Protein AF-A0A4Q6AN64-F1 (afdb_monomer)

Secondary structure (DSSP, 8-state):
--HHHHHHHHHHHHHHHHHHH-----------SSEEEE-S-GGGG---HHHHHHH--TTHHHHHS-EEEE---TTTGGGT-EEEEEE--SS--EEEEE-TTS-EEEEE-SS--GGGTS-GGGTTT--

Mean predicted aligned error: 11.18 Å

Sequence (127 aa):
MPAIILKKILHTVFVAGSLLLLSGATFAQQIVNDSISIAIAPEYDRVGKLHRIFLGSHNRVLWATPVKLRVLHLSAEKGGLKIAQLGGGMQTKSLRLSDPTGQEWVLRTLQKYPDRKLPDNLKQTIA

Nearest PDB structures (foldseek):
  3nix-assembly6_F  TM=8.113E-01  e=2.015E-01  Cytophaga hutchinsonii ATCC 33406
  6uzi-assembly2_D  TM=7.649E-01  e=2.015E-01  Elizabethkingia anophelis NUHP1
  3nix-assembly3_C  TM=8.168E-01  e=6.614E-01  Cytophaga hutchinsonii ATCC 33406
  7qep-assembly1_S4  TM=5.180E-01  e=1.025E+00  Encephalitozoon cuniculi GB-M1
  8egn-assembly1_B  TM=4.208E-01  e=2.788E+00  Pseudomonas aeruginosa PAO1

Solvent-accessible surface area (backbone atoms only — not comparable to full-atom values): 7783 Å² total; per-residue (Å²): 132,67,70,64,58,57,53,48,53,53,49,52,51,51,53,53,54,52,56,64,71,63,68,66,83,82,77,71,89,76,78,85,58,72,52,49,76,49,42,85,43,46,68,67,49,74,65,57,71,67,55,35,70,78,69,47,67,82,65,22,62,68,34,37,45,68,43,82,41,72,61,83,52,46,71,67,43,79,79,26,41,40,86,72,41,84,50,56,64,67,37,37,47,26,38,35,29,30,28,79,87,68,53,76,46,76,50,66,55,88,66,74,48,58,58,80,73,42,56,80,92,53,46,89,72,80,127

Structure (mmCIF, N/CA/C/O backbone):
data_AF-A0A4Q6AN64-F1
#
_entry.id   AF-A0A4Q6AN64-F1
#
loop_
_atom_site.group_PDB
_atom_site.id
_atom_site.type_symbol
_atom_site.label_atom_id
_atom_site.label_alt_id
_atom_site.label_comp_id
_atom_site.label_asym_id
_atom_site.label_entity_id
_atom_site.label_seq_id
_atom_site.pdbx_PDB_ins_code
_atom_site.Cartn_x
_atom_site.Cartn_y
_atom_site.Cartn_z
_atom_site.occupancy
_atom_site.B_iso_or_equiv
_atom_site.auth_seq_id
_atom_site.auth_comp_id
_atom_site.auth_asym_id
_atom_site.auth_atom_id
_atom_site.pdbx_PDB_model_num
ATOM 1 N N . MET A 1 1 ? -43.714 -47.710 15.855 1.00 57.88 1 MET A N 1
ATOM 2 C CA . MET A 1 1 ? -43.181 -46.495 15.191 1.00 57.88 1 MET A CA 1
ATOM 3 C C . MET A 1 1 ? -42.488 -46.909 13.897 1.00 57.88 1 MET A C 1
ATOM 5 O O . MET A 1 1 ? -41.731 -47.872 13.947 1.00 57.88 1 MET A O 1
ATOM 9 N N . PRO A 1 2 ? -42.767 -46.285 12.739 1.00 72.25 2 PRO A N 1
ATOM 10 C CA . PRO A 1 2 ? -42.284 -46.788 11.454 1.00 72.25 2 PRO A CA 1
ATOM 11 C C . PRO A 1 2 ? -40.770 -46.570 11.305 1.00 72.25 2 PRO A C 1
ATOM 13 O O . PRO A 1 2 ? -40.273 -45.458 11.482 1.00 72.25 2 PRO A O 1
ATOM 16 N N . ALA A 1 3 ? -40.043 -47.631 10.942 1.00 72.88 3 ALA A N 1
ATOM 17 C CA . ALA A 1 3 ? -38.576 -47.682 10.817 1.00 72.88 3 ALA A CA 1
ATOM 18 C C . ALA A 1 3 ? -37.962 -46.585 9.913 1.00 72.88 3 ALA A C 1
ATOM 20 O O . ALA A 1 3 ? -36.778 -46.266 10.012 1.00 72.88 3 ALA A O 1
ATOM 21 N N . ILE A 1 4 ? -38.782 -45.972 9.057 1.00 72.31 4 ILE A N 1
ATOM 22 C CA . ILE A 1 4 ? -38.427 -44.864 8.163 1.00 72.31 4 ILE A CA 1
ATOM 23 C C . ILE A 1 4 ? -38.082 -43.589 8.951 1.00 72.31 4 ILE A C 1
ATOM 25 O O . ILE A 1 4 ? -37.145 -42.879 8.591 1.00 72.31 4 ILE A O 1
ATOM 29 N N . ILE A 1 5 ? -38.798 -43.309 10.046 1.00 72.50 5 ILE A N 1
ATOM 30 C CA . ILE A 1 5 ? -38.574 -42.111 10.871 1.00 72.50 5 ILE A CA 1
ATOM 31 C C . ILE A 1 5 ? -37.238 -42.228 11.613 1.00 72.50 5 ILE A C 1
ATOM 33 O O . ILE A 1 5 ? -36.457 -41.280 11.632 1.00 72.50 5 ILE A O 1
ATOM 37 N N . LEU A 1 6 ? -36.926 -43.420 12.132 1.00 74.06 6 LEU A N 1
ATOM 38 C CA . LEU A 1 6 ? -35.674 -43.683 12.843 1.00 74.06 6 LEU A CA 1
ATOM 39 C C . LEU A 1 6 ? -34.449 -43.559 11.919 1.00 74.06 6 LEU A C 1
ATOM 41 O O . LEU A 1 6 ? -33.454 -42.947 12.299 1.00 74.06 6 LEU A O 1
ATOM 45 N N . LYS A 1 7 ? -34.539 -44.057 10.675 1.00 74.00 7 LYS A N 1
ATOM 46 C CA . LYS A 1 7 ? -33.469 -43.899 9.672 1.00 74.00 7 LYS A CA 1
ATOM 47 C C . LYS A 1 7 ? -33.234 -42.442 9.273 1.00 74.00 7 LYS A C 1
ATOM 49 O O . LYS A 1 7 ? -32.080 -42.066 9.074 1.00 74.00 7 LYS A O 1
ATOM 54 N N . LYS A 1 8 ? -34.299 -41.635 9.168 1.00 69.56 8 LYS A N 1
ATOM 55 C CA . LYS A 1 8 ? -34.191 -40.197 8.881 1.00 69.56 8 LYS A CA 1
ATOM 56 C C . LYS A 1 8 ? -33.506 -39.457 10.024 1.00 69.56 8 LYS A C 1
ATOM 58 O O . LYS A 1 8 ? -32.560 -38.733 9.761 1.00 69.56 8 LYS A O 1
ATOM 63 N N . ILE A 1 9 ? -33.911 -39.701 11.273 1.00 77.06 9 ILE A N 1
ATOM 64 C CA . ILE A 1 9 ? -33.282 -39.081 12.452 1.00 77.06 9 ILE A CA 1
ATOM 65 C C . ILE A 1 9 ? -31.794 -39.447 12.529 1.00 77.06 9 ILE A C 1
ATOM 67 O O . ILE A 1 9 ? -30.961 -38.565 12.716 1.00 77.06 9 ILE A O 1
ATOM 71 N N . LEU A 1 10 ? -31.448 -40.718 12.304 1.00 78.75 10 LEU A N 1
ATOM 72 C CA . LEU A 1 10 ? -30.057 -41.175 12.321 1.00 78.75 10 LEU A CA 1
ATOM 73 C C . LEU A 1 10 ? -29.208 -40.504 11.227 1.00 78.75 10 LEU A C 1
ATOM 75 O O . LEU A 1 10 ? -28.087 -40.085 11.498 1.00 78.75 10 LEU A O 1
ATOM 79 N N . HIS A 1 11 ? -29.752 -40.343 10.015 1.00 75.62 11 HIS A N 1
ATOM 80 C CA . HIS A 1 11 ? -29.076 -39.613 8.938 1.00 75.62 11 HIS A CA 1
ATOM 81 C C . HIS A 1 11 ? -28.913 -38.129 9.265 1.00 75.62 11 HIS A C 1
ATOM 83 O O . HIS A 1 11 ? -27.838 -37.582 9.044 1.00 75.62 11 HIS A O 1
ATOM 89 N N . THR A 1 12 ? -29.936 -37.474 9.816 1.00 73.00 12 THR A N 1
ATOM 90 C CA . THR A 1 12 ? -29.852 -36.050 10.167 1.00 73.00 12 THR A CA 1
ATOM 91 C C . THR A 1 12 ? -28.815 -35.806 11.261 1.00 73.00 12 THR A C 1
ATOM 93 O O . THR A 1 12 ? -28.044 -34.856 11.161 1.00 73.00 12 THR A O 1
ATOM 96 N N . VAL A 1 13 ? -28.736 -36.684 12.269 1.00 80.19 13 VAL A N 1
ATOM 97 C CA . VAL A 1 13 ? -27.713 -36.610 13.326 1.00 80.19 13 VAL A CA 1
ATOM 98 C C . VAL A 1 13 ? -26.317 -36.875 12.761 1.00 80.19 13 VAL A C 1
ATOM 100 O O . VAL A 1 13 ? -25.382 -36.158 13.104 1.00 80.19 13 VAL A O 1
ATOM 103 N N . PHE A 1 14 ? -26.172 -37.840 11.849 1.00 78.56 14 PHE A N 1
ATOM 104 C CA . PHE A 1 14 ? -24.896 -38.118 11.187 1.00 78.56 14 PHE A CA 1
ATOM 105 C C . PHE A 1 14 ? -24.423 -36.937 10.324 1.00 78.56 14 PHE A C 1
ATOM 107 O O . PHE A 1 14 ? -23.265 -36.533 10.411 1.00 78.56 14 PHE A O 1
ATOM 114 N N . VAL A 1 15 ? -25.319 -36.325 9.543 1.00 76.50 15 VAL A N 1
ATOM 115 C CA . VAL A 1 15 ? -25.007 -35.150 8.712 1.00 76.50 15 VAL A CA 1
ATOM 116 C C . VAL A 1 15 ? -24.690 -33.925 9.576 1.00 76.50 15 VAL A C 1
ATOM 118 O O . VAL A 1 15 ? -23.704 -33.243 9.310 1.00 76.50 15 VAL A O 1
ATOM 121 N N . ALA A 1 16 ? -25.457 -33.670 10.642 1.00 73.31 16 ALA A N 1
ATOM 122 C CA . ALA A 1 16 ? -25.199 -32.559 11.561 1.00 73.31 16 ALA A CA 1
ATOM 123 C C . ALA A 1 16 ? -23.880 -32.736 12.336 1.00 73.31 16 ALA A C 1
ATOM 125 O O . ALA A 1 16 ? -23.106 -31.788 12.458 1.00 73.31 16 ALA A O 1
ATOM 126 N N . GLY A 1 17 ? -23.588 -33.957 12.799 1.00 74.12 17 GLY A N 1
ATOM 127 C CA . GLY A 1 17 ? -22.318 -34.297 13.446 1.00 74.12 17 GLY A CA 1
ATOM 128 C C . GLY A 1 17 ? -21.122 -34.165 12.500 1.00 74.12 17 GLY A C 1
ATOM 129 O O . GLY A 1 17 ? -20.080 -33.652 12.896 1.00 74.12 17 GLY A O 1
ATOM 130 N N . SER A 1 18 ? -21.292 -34.534 11.227 1.00 68.19 18 SER A N 1
ATOM 131 C CA . SER A 1 18 ? -20.266 -34.353 10.191 1.00 68.19 18 SER A CA 1
ATOM 132 C C . SER A 1 18 ? -19.998 -32.872 9.904 1.00 68.19 18 SER A C 1
ATOM 134 O O . SER A 1 18 ? -18.848 -32.476 9.744 1.00 68.19 18 SER A O 1
ATOM 136 N N . LEU A 1 19 ? -21.042 -32.034 9.894 1.00 65.62 19 LEU A N 1
ATOM 137 C CA . LEU A 1 19 ? -20.907 -30.588 9.688 1.00 65.62 19 LEU A CA 1
ATOM 138 C C . LEU A 1 19 ? -20.161 -29.899 10.843 1.00 65.62 19 LEU A C 1
ATOM 140 O O . LEU A 1 19 ? -19.371 -28.990 10.604 1.00 65.62 19 LEU A O 1
ATOM 144 N N . LEU A 1 20 ? -20.376 -30.358 12.080 1.00 63.25 20 LEU A N 1
ATOM 145 C CA . LEU A 1 20 ? -19.682 -29.865 13.277 1.00 63.25 20 LEU A CA 1
ATOM 146 C C . LEU A 1 20 ? -18.204 -30.280 13.332 1.00 63.25 20 LEU A C 1
ATOM 148 O O . LEU A 1 20 ? -17.399 -29.585 13.939 1.00 63.25 20 LEU A O 1
ATOM 152 N N . LEU A 1 21 ? -17.825 -31.382 12.679 1.00 61.00 21 LEU A N 1
ATOM 153 C CA . LEU A 1 21 ? -16.425 -31.810 12.569 1.00 61.00 21 LEU A CA 1
ATOM 154 C C . LEU A 1 21 ? -15.662 -31.078 11.449 1.00 61.00 21 LEU A C 1
ATOM 156 O O . LEU A 1 21 ? -14.433 -31.074 11.456 1.00 61.00 21 LEU A O 1
ATOM 160 N N . LEU A 1 22 ? -16.369 -30.431 10.512 1.00 60.31 22 LEU A N 1
ATOM 161 C CA . LEU A 1 22 ? -15.780 -29.639 9.423 1.00 60.31 22 LE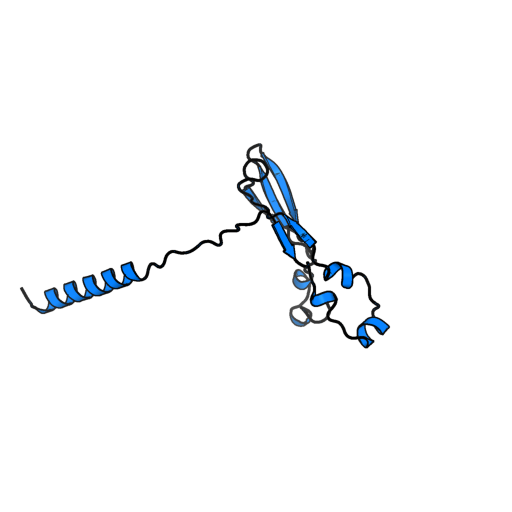U A CA 1
ATOM 162 C C . LEU A 1 22 ? -15.564 -28.155 9.757 1.00 60.31 22 LEU A C 1
ATOM 164 O O . LEU A 1 22 ? -15.019 -27.427 8.925 1.00 60.31 22 LEU A O 1
ATOM 168 N N . SER A 1 23 ? -15.935 -27.681 10.951 1.00 61.91 23 SER A N 1
ATOM 169 C CA . SER A 1 23 ? -15.572 -26.334 11.406 1.00 61.91 23 SER A CA 1
ATOM 170 C C . SER A 1 23 ? -14.092 -26.290 11.795 1.00 61.91 23 SER A C 1
ATOM 172 O O . SER A 1 23 ? -13.733 -26.261 12.971 1.00 61.91 23 SER A O 1
ATOM 174 N N . GLY A 1 24 ? -13.216 -26.335 10.790 1.00 64.19 24 GLY A N 1
ATOM 175 C CA . GLY A 1 24 ? -11.791 -26.093 10.957 1.00 64.19 24 GLY A CA 1
ATOM 176 C C . GLY A 1 24 ? -11.569 -24.706 11.555 1.00 64.19 24 GLY A C 1
ATOM 177 O O . GLY A 1 24 ? -12.194 -23.733 11.131 1.00 64.19 24 GLY A O 1
ATOM 178 N N . ALA A 1 25 ? -10.691 -24.624 12.554 1.00 65.62 25 ALA A N 1
ATOM 179 C CA . ALA A 1 25 ? -10.298 -23.363 13.162 1.00 65.62 25 ALA A CA 1
ATOM 180 C C . ALA A 1 25 ? -9.809 -22.404 12.069 1.00 65.62 25 ALA A C 1
ATOM 182 O O . ALA A 1 25 ? -8.796 -22.644 11.410 1.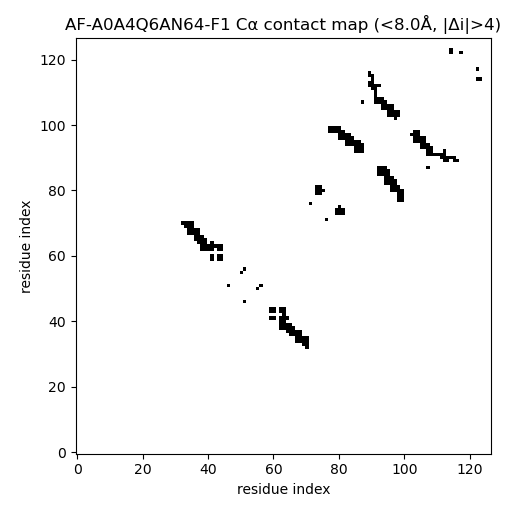00 65.62 25 ALA A O 1
ATOM 183 N N . THR A 1 26 ? -10.544 -21.315 11.860 1.00 62.56 26 THR A N 1
ATOM 184 C CA . THR A 1 26 ? -10.091 -20.217 11.013 1.00 62.56 26 THR A CA 1
ATOM 185 C C . THR A 1 26 ? -8.908 -19.558 11.706 1.00 62.56 26 THR A C 1
ATOM 187 O O . THR A 1 26 ? -9.083 -18.770 12.636 1.00 62.56 26 THR A O 1
ATOM 190 N N . PHE A 1 27 ? -7.696 -19.891 11.274 1.00 65.12 27 PHE A N 1
ATOM 191 C CA . PHE A 1 27 ? -6.509 -19.157 11.680 1.00 65.12 27 PHE A CA 1
ATOM 192 C C . PHE A 1 27 ? -6.545 -17.786 11.008 1.00 65.12 27 PHE A C 1
ATOM 194 O O . PHE A 1 27 ? -6.343 -17.658 9.801 1.00 65.12 27 PHE A O 1
ATOM 201 N N . ALA A 1 28 ? -6.833 -16.749 11.793 1.00 66.88 28 ALA A N 1
ATOM 202 C CA . ALA A 1 28 ? -6.551 -15.386 11.373 1.00 66.88 28 ALA A CA 1
ATOM 203 C C . ALA A 1 28 ? -5.033 -15.229 11.217 1.00 66.88 28 ALA A C 1
ATOM 205 O O . ALA A 1 28 ? -4.255 -15.799 11.985 1.00 66.88 28 ALA A O 1
ATOM 206 N N . GLN A 1 29 ? -4.601 -14.463 10.218 1.00 64.19 29 GLN A N 1
ATOM 207 C CA . GLN A 1 29 ? -3.183 -14.243 9.967 1.00 64.19 29 GLN A CA 1
ATOM 208 C C . GLN A 1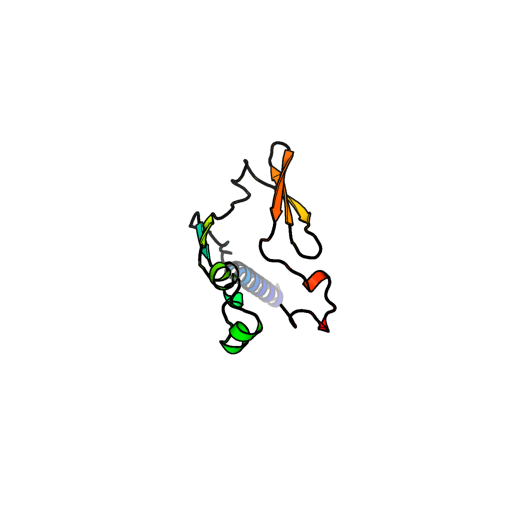 29 ? -2.555 -13.495 11.148 1.00 64.19 29 GLN A C 1
ATOM 210 O O . GLN A 1 29 ? -2.777 -12.299 11.333 1.00 64.19 29 GLN A O 1
ATOM 215 N N . GLN A 1 30 ? -1.783 -14.211 11.964 1.00 65.81 30 GLN A N 1
ATOM 216 C CA . GLN A 1 30 ? -1.080 -13.629 13.096 1.00 65.81 30 GLN A CA 1
ATOM 217 C C . GLN A 1 30 ? 0.220 -13.012 12.591 1.00 65.81 30 GLN A C 1
ATOM 219 O O . GLN A 1 30 ? 1.164 -13.708 12.220 1.00 65.81 30 GLN A O 1
ATOM 224 N N . ILE A 1 31 ? 0.258 -11.683 12.533 1.00 73.44 31 ILE A N 1
ATOM 225 C CA . ILE A 1 31 ? 1.491 -10.964 12.235 1.00 73.44 31 ILE A CA 1
ATOM 226 C C . ILE A 1 31 ? 2.349 -11.006 13.502 1.00 73.44 31 ILE A C 1
ATOM 228 O O . ILE A 1 31 ? 2.046 -10.332 14.481 1.00 73.44 31 ILE A O 1
ATOM 232 N N . VAL A 1 32 ? 3.378 -11.855 13.495 1.00 75.81 32 VAL A N 1
ATOM 233 C CA . VAL A 1 32 ? 4.265 -12.075 14.653 1.00 75.81 32 VAL A CA 1
ATOM 234 C C . VAL A 1 32 ? 5.321 -10.969 14.781 1.00 75.81 32 VAL A C 1
ATOM 236 O O . VAL A 1 32 ? 5.782 -10.682 15.881 1.00 75.81 32 VAL A O 1
ATOM 239 N N . ASN A 1 33 ? 5.679 -10.321 13.669 1.00 85.25 33 ASN A N 1
ATOM 240 C CA . ASN A 1 33 ? 6.750 -9.326 13.623 1.00 85.25 33 ASN A CA 1
ATOM 241 C C . ASN A 1 33 ? 6.195 -7.896 13.617 1.00 85.25 33 ASN A C 1
ATOM 243 O O . ASN A 1 33 ? 5.224 -7.598 12.927 1.00 85.25 33 ASN A O 1
ATOM 247 N N . ASP A 1 34 ? 6.883 -6.984 14.300 1.00 90.69 34 ASP A N 1
ATOM 248 C CA . ASP A 1 34 ? 6.586 -5.543 14.316 1.00 90.69 34 ASP A CA 1
ATOM 249 C C . ASP A 1 34 ? 6.885 -4.836 12.980 1.00 90.69 34 ASP A C 1
ATOM 251 O O . ASP A 1 34 ? 6.552 -3.664 12.775 1.00 90.69 34 ASP A O 1
ATOM 255 N N . SER A 1 35 ? 7.543 -5.541 12.061 1.00 94.06 35 SER A N 1
ATOM 256 C CA . SER A 1 35 ? 8.056 -5.009 10.812 1.00 94.06 35 SER A CA 1
ATOM 257 C C . SER A 1 35 ? 8.176 -6.076 9.728 1.00 94.06 35 SER A C 1
ATOM 259 O O . SER A 1 35 ? 8.295 -7.273 9.990 1.00 94.06 35 SER A O 1
ATOM 261 N N . ILE A 1 36 ? 8.157 -5.615 8.481 1.00 93.94 36 ILE A N 1
ATOM 262 C CA . ILE A 1 36 ? 8.352 -6.415 7.273 1.00 93.94 36 ILE A CA 1
ATOM 263 C C . ILE A 1 36 ? 9.421 -5.760 6.400 1.00 93.94 36 ILE A C 1
ATOM 265 O O . ILE A 1 36 ? 9.536 -4.536 6.369 1.00 93.94 36 ILE A O 1
ATOM 269 N N . SER A 1 37 ? 10.208 -6.564 5.687 1.00 96.06 37 SER A N 1
ATOM 270 C CA . SER A 1 37 ? 11.138 -6.069 4.667 1.00 96.06 37 SER A CA 1
ATOM 271 C C . SER A 1 37 ? 10.565 -6.370 3.291 1.00 96.06 37 SER A C 1
ATOM 273 O O . SER A 1 37 ? 10.327 -7.534 2.968 1.00 96.06 37 SER A O 1
ATOM 275 N N . ILE A 1 38 ? 10.286 -5.331 2.505 1.00 95.38 38 ILE A N 1
ATOM 276 C CA . ILE A 1 38 ? 9.621 -5.468 1.206 1.00 95.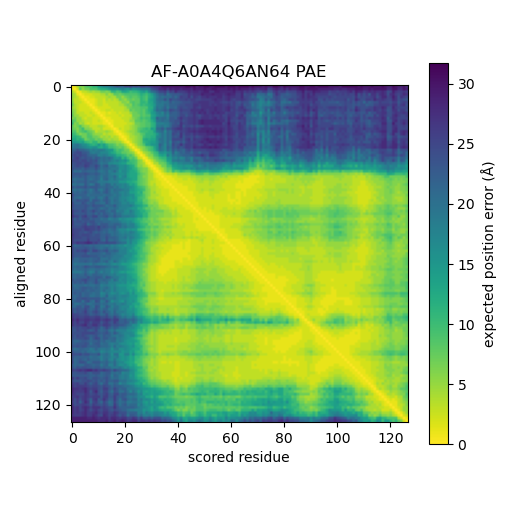38 38 ILE A CA 1
ATOM 277 C C . ILE A 1 38 ? 10.047 -4.350 0.249 1.00 95.38 38 ILE A C 1
ATOM 279 O O . ILE A 1 38 ? 10.269 -3.214 0.664 1.00 95.38 38 ILE A O 1
ATOM 283 N N . ALA A 1 39 ? 10.167 -4.670 -1.040 1.00 96.56 39 ALA A N 1
ATOM 284 C CA . ALA A 1 39 ? 10.302 -3.677 -2.104 1.00 96.56 39 ALA A CA 1
ATOM 285 C C . ALA A 1 39 ? 8.911 -3.211 -2.555 1.00 96.56 39 ALA A C 1
ATOM 287 O O . ALA A 1 39 ? 8.001 -4.027 -2.686 1.00 96.56 39 ALA A O 1
ATOM 288 N N . ILE A 1 40 ? 8.729 -1.913 -2.802 1.00 94.12 40 ILE A N 1
ATOM 289 C CA . ILE A 1 40 ? 7.389 -1.350 -3.039 1.00 94.12 40 ILE A CA 1
ATOM 290 C C . ILE A 1 40 ? 6.796 -1.784 -4.385 1.00 94.12 40 ILE A C 1
ATOM 292 O O . ILE A 1 40 ? 5.599 -2.064 -4.447 1.00 94.12 40 ILE A O 1
ATOM 296 N N . ALA A 1 41 ? 7.607 -1.773 -5.448 1.00 93.94 41 ALA A N 1
ATOM 297 C CA . ALA A 1 41 ? 7.197 -2.136 -6.807 1.00 93.94 41 ALA A CA 1
ATOM 298 C C . ALA A 1 41 ? 8.410 -2.666 -7.604 1.00 93.94 41 ALA A C 1
ATOM 300 O O . ALA A 1 41 ? 8.919 -1.982 -8.499 1.00 93.94 41 ALA A O 1
ATOM 301 N N . PRO A 1 42 ? 8.935 -3.861 -7.269 1.00 94.75 42 PRO A N 1
ATOM 302 C CA . PRO A 1 42 ? 10.126 -4.418 -7.917 1.00 94.75 42 PRO A CA 1
ATOM 303 C C . PRO A 1 42 ? 9.952 -4.666 -9.423 1.00 94.75 42 PRO A C 1
ATOM 305 O O . PRO A 1 42 ? 10.932 -4.730 -10.161 1.00 94.75 42 PRO A O 1
ATOM 308 N N . GLU A 1 43 ? 8.716 -4.782 -9.905 1.00 92.25 43 GLU A N 1
ATOM 309 C CA . GLU A 1 43 ? 8.355 -4.836 -11.322 1.00 92.25 43 GLU A CA 1
ATOM 310 C C . GLU A 1 43 ? 8.893 -3.667 -12.139 1.00 92.25 43 GLU A C 1
ATOM 312 O O . GLU A 1 43 ? 9.272 -3.880 -13.289 1.00 92.25 43 GLU A O 1
ATOM 317 N N . TYR A 1 44 ? 9.005 -2.470 -11.560 1.00 91.88 44 TYR A N 1
ATOM 318 C CA . TYR A 1 44 ? 9.475 -1.298 -12.294 1.00 91.88 44 TYR A CA 1
ATOM 319 C C . TYR A 1 44 ? 10.925 -1.432 -12.757 1.00 91.88 44 TYR A C 1
ATOM 321 O O . TYR A 1 44 ? 11.298 -0.817 -13.754 1.00 91.88 44 TYR A O 1
ATOM 329 N N . ASP A 1 45 ? 11.738 -2.252 -12.085 1.00 95.00 45 ASP A N 1
ATOM 330 C CA . ASP A 1 45 ? 13.126 -2.504 -12.481 1.00 95.00 45 ASP A CA 1
ATOM 331 C C . ASP A 1 45 ? 13.287 -3.742 -13.383 1.00 95.00 45 ASP A C 1
ATOM 333 O O . ASP A 1 45 ? 14.360 -3.970 -13.948 1.00 95.00 45 ASP A O 1
ATOM 337 N N . ARG A 1 46 ? 12.208 -4.506 -13.619 1.00 94.00 46 ARG A N 1
ATOM 338 C CA . ARG A 1 46 ? 12.192 -5.663 -14.531 1.00 94.00 46 ARG A CA 1
ATOM 339 C C . ARG A 1 46 ? 12.047 -5.230 -15.995 1.00 94.00 46 ARG A C 1
ATOM 341 O O . ARG A 1 46 ? 11.105 -5.611 -16.682 1.00 94.00 46 ARG A O 1
ATOM 348 N N . VAL A 1 47 ? 13.004 -4.438 -16.482 1.00 92.56 47 VAL A N 1
ATOM 349 C CA . VAL A 1 47 ? 13.044 -3.926 -17.863 1.00 92.56 47 VAL A CA 1
ATOM 350 C C . VAL A 1 47 ? 14.368 -4.241 -18.564 1.00 92.56 47 VAL A C 1
ATOM 352 O O . VAL A 1 47 ? 15.445 -4.193 -17.963 1.00 92.56 47 VAL A O 1
ATOM 355 N N . GLY A 1 48 ? 14.291 -4.547 -19.863 1.00 93.62 48 GLY A N 1
ATOM 356 C CA . GLY A 1 48 ? 15.452 -4.875 -20.696 1.00 93.62 48 GLY A CA 1
ATOM 357 C C . GLY A 1 48 ? 16.346 -3.673 -21.029 1.00 93.62 48 GLY A C 1
ATOM 358 O O . GLY A 1 48 ? 15.964 -2.514 -20.866 1.00 93.62 48 GLY A O 1
ATOM 359 N N . LYS A 1 49 ? 17.546 -3.948 -21.559 1.00 94.25 49 LYS A N 1
ATOM 360 C CA . LYS A 1 49 ? 18.546 -2.917 -21.901 1.00 94.25 49 LYS A CA 1
ATOM 361 C C . LYS A 1 49 ? 18.031 -1.900 -22.924 1.00 94.25 49 LYS A C 1
ATOM 363 O O . LYS A 1 49 ? 18.245 -0.710 -22.738 1.00 94.25 49 LYS A O 1
ATOM 368 N N . LEU A 1 50 ? 17.303 -2.353 -23.948 1.00 95.50 50 LEU A N 1
ATOM 369 C CA . LEU A 1 50 ? 16.716 -1.464 -24.957 1.00 95.50 50 LEU A CA 1
ATOM 370 C C . LEU A 1 50 ? 15.731 -0.469 -24.327 1.00 95.50 50 LEU A C 1
ATOM 372 O O . LEU A 1 50 ? 15.841 0.727 -24.569 1.00 95.50 50 LEU A O 1
ATOM 376 N N . HIS A 1 51 ? 14.844 -0.931 -23.438 1.00 92.62 51 HIS A N 1
ATOM 377 C CA . HIS A 1 51 ? 13.926 -0.052 -22.705 1.00 92.62 51 HIS A CA 1
ATOM 378 C C . HIS A 1 51 ? 14.703 1.017 -21.924 1.00 92.62 51 HIS A C 1
ATOM 380 O O . HIS A 1 51 ? 14.350 2.190 -21.977 1.00 92.62 51 HIS A O 1
ATOM 386 N N . ARG A 1 52 ? 15.792 0.641 -21.239 1.00 94.25 52 ARG A N 1
ATOM 387 C CA . ARG A 1 52 ? 16.622 1.596 -20.483 1.00 94.25 52 ARG A CA 1
ATOM 388 C C . ARG A 1 52 ? 17.358 2.599 -21.371 1.00 94.25 52 ARG A C 1
ATOM 390 O O . ARG A 1 52 ? 17.583 3.717 -20.926 1.00 94.25 52 ARG A O 1
ATOM 397 N N . ILE A 1 53 ? 17.716 2.227 -22.599 1.00 95.88 53 ILE A N 1
ATOM 398 C CA . ILE A 1 53 ? 18.334 3.146 -23.565 1.00 95.88 53 ILE A CA 1
ATOM 399 C C . ILE A 1 53 ? 17.318 4.202 -24.016 1.00 95.88 53 ILE A C 1
ATOM 401 O O . ILE A 1 53 ? 17.627 5.388 -23.983 1.00 95.88 53 ILE A O 1
ATOM 405 N N . PHE A 1 54 ? 16.099 3.793 -24.381 1.00 95.69 54 PHE A N 1
ATOM 406 C CA . PHE A 1 54 ? 15.087 4.721 -24.903 1.00 95.69 54 PHE A CA 1
ATOM 407 C C . PHE A 1 54 ? 14.355 5.521 -23.814 1.00 95.69 54 PHE A C 1
ATOM 409 O O . PHE A 1 54 ? 14.044 6.689 -24.018 1.00 95.69 54 PHE A O 1
ATOM 416 N N . LEU A 1 55 ? 14.077 4.913 -22.656 1.00 93.38 55 LEU A N 1
ATOM 417 C CA . LEU A 1 55 ? 13.262 5.490 -21.575 1.00 93.38 55 LEU A CA 1
ATOM 418 C C . LEU A 1 55 ? 14.063 5.730 -20.283 1.00 93.38 55 LEU A C 1
ATOM 420 O O . LEU A 1 55 ? 13.476 5.935 -19.217 1.00 93.38 55 LEU A O 1
ATOM 424 N N . GLY A 1 56 ? 15.395 5.662 -20.342 1.00 94.06 56 GLY A N 1
ATOM 425 C CA . GLY A 1 56 ? 16.301 5.888 -19.211 1.00 94.06 56 GLY A CA 1
ATOM 426 C C . GLY A 1 56 ? 16.185 4.855 -18.083 1.00 94.06 56 GLY A C 1
ATOM 427 O O . GLY A 1 56 ? 15.341 3.959 -18.110 1.00 94.06 56 GLY A O 1
ATOM 428 N N . SER A 1 57 ? 16.996 5.004 -17.031 1.00 90.69 57 SER A N 1
ATOM 429 C CA . SER A 1 57 ? 16.935 4.154 -15.824 1.00 90.69 57 SER A CA 1
ATOM 430 C C . SER A 1 57 ? 16.001 4.694 -14.737 1.00 90.69 57 SER A C 1
ATOM 432 O O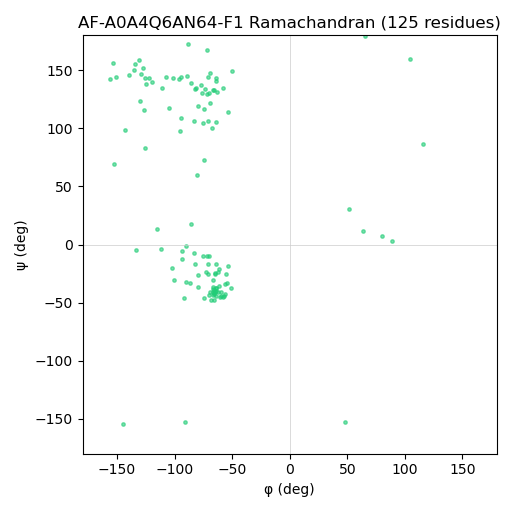 . SER A 1 57 ? 15.323 3.896 -14.090 1.00 90.69 57 SER A O 1
ATOM 434 N N . HIS A 1 58 ? 15.861 6.019 -14.599 1.00 92.56 58 HIS A N 1
ATOM 435 C CA . HIS A 1 58 ? 15.025 6.671 -13.575 1.00 92.56 58 HIS A CA 1
ATOM 436 C C . HIS A 1 58 ? 15.265 6.096 -12.158 1.00 92.56 58 HIS A C 1
ATOM 438 O O . HIS A 1 58 ? 16.335 5.574 -11.856 1.00 92.56 58 HIS A O 1
ATOM 444 N N . ASN A 1 59 ? 14.257 6.166 -11.285 1.00 93.56 59 ASN A N 1
ATOM 445 C CA . ASN A 1 59 ? 14.310 5.665 -9.912 1.00 93.56 59 ASN A CA 1
ATOM 446 C C . ASN A 1 59 ? 13.969 4.168 -9.796 1.00 93.56 59 ASN A C 1
ATOM 448 O O . ASN A 1 59 ? 13.620 3.715 -8.712 1.00 93.56 59 ASN A O 1
ATOM 452 N N . ARG A 1 60 ? 14.021 3.391 -10.886 1.00 93.94 60 ARG A N 1
ATOM 453 C CA . ARG A 1 60 ? 13.542 1.994 -10.908 1.00 93.94 60 ARG A CA 1
ATOM 454 C C . ARG A 1 60 ? 14.217 1.121 -9.848 1.00 93.94 60 ARG A C 1
ATOM 456 O O . ARG A 1 60 ? 13.523 0.425 -9.116 1.00 93.94 60 ARG A O 1
ATOM 463 N N . VAL A 1 61 ? 15.534 1.267 -9.688 1.00 94.81 61 VAL A N 1
ATOM 464 C CA . VAL A 1 61 ? 16.302 0.581 -8.636 1.00 94.81 61 VAL A CA 1
ATOM 465 C C . VAL A 1 61 ? 15.754 0.924 -7.250 1.00 94.81 61 VAL A C 1
ATOM 467 O O . VAL A 1 61 ? 15.502 0.022 -6.466 1.00 94.81 61 VAL A O 1
ATOM 470 N N . LEU A 1 62 ? 15.467 2.202 -6.968 1.00 95.25 62 LEU A N 1
ATOM 471 C CA . LEU A 1 62 ? 14.917 2.626 -5.672 1.00 95.25 62 LEU A CA 1
ATOM 472 C C . LEU A 1 62 ? 13.546 2.000 -5.376 1.00 95.25 62 LEU A C 1
ATOM 474 O O . LEU A 1 62 ? 13.264 1.678 -4.228 1.00 95.25 62 LEU A O 1
ATOM 478 N N . TRP A 1 63 ? 12.703 1.805 -6.393 1.00 95.25 63 TRP A N 1
ATOM 479 C CA . TRP A 1 63 ? 11.407 1.131 -6.236 1.00 95.25 63 TRP A CA 1
ATOM 480 C C . TRP A 1 63 ? 11.532 -0.385 -6.018 1.00 95.25 63 TRP A C 1
ATOM 482 O O . TRP A 1 63 ? 10.629 -0.992 -5.433 1.00 95.25 63 TRP A O 1
ATOM 492 N N . ALA A 1 64 ? 12.647 -0.976 -6.457 1.00 96.69 64 ALA A N 1
ATOM 493 C CA . ALA A 1 64 ? 12.977 -2.387 -6.286 1.00 96.69 64 ALA A CA 1
ATOM 494 C C . ALA A 1 64 ? 13.827 -2.684 -5.038 1.00 96.69 64 ALA A C 1
ATOM 496 O O . ALA A 1 64 ? 13.945 -3.847 -4.656 1.00 96.69 64 ALA A O 1
ATOM 497 N N . THR A 1 65 ? 14.387 -1.668 -4.379 1.00 97.31 65 THR A N 1
ATOM 498 C CA . THR A 1 65 ? 15.156 -1.838 -3.143 1.00 97.31 65 THR A CA 1
ATOM 499 C C . THR A 1 65 ? 14.234 -2.248 -1.987 1.00 97.31 65 THR A C 1
ATOM 501 O O . THR A 1 65 ? 13.308 -1.501 -1.657 1.00 97.31 65 THR A O 1
ATOM 504 N N . PRO A 1 66 ? 14.474 -3.397 -1.326 1.00 97.50 66 PRO A N 1
ATOM 505 C CA . PRO A 1 66 ? 13.735 -3.767 -0.126 1.00 97.50 66 PRO A CA 1
ATOM 506 C C . PRO A 1 66 ? 13.976 -2.766 1.005 1.00 97.50 66 PRO A C 1
ATOM 508 O O . PRO A 1 66 ? 15.119 -2.436 1.323 1.00 97.50 66 PRO A O 1
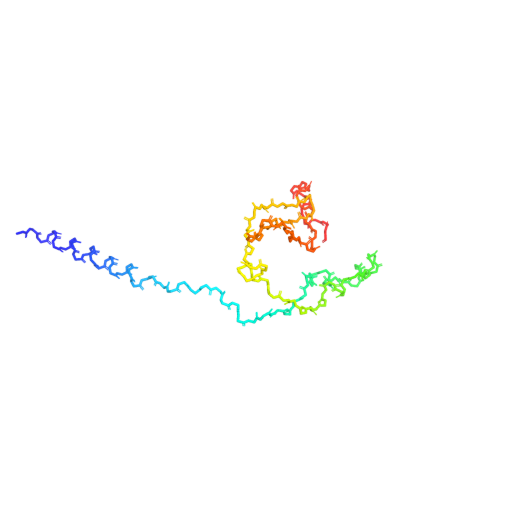ATOM 511 N N . VAL A 1 67 ? 12.897 -2.309 1.636 1.00 96.31 67 VAL A N 1
ATOM 512 C CA . VAL A 1 67 ? 12.945 -1.420 2.799 1.00 96.31 67 VAL A CA 1
ATOM 513 C C . VAL A 1 67 ? 12.215 -2.053 3.975 1.00 96.31 67 VAL A C 1
ATOM 515 O O . VAL A 1 67 ? 11.190 -2.717 3.811 1.00 96.31 67 VAL A O 1
ATOM 518 N N . LYS A 1 68 ? 12.747 -1.842 5.182 1.00 96.56 68 LYS A N 1
ATOM 519 C CA . LYS A 1 68 ? 12.109 -2.284 6.422 1.00 96.56 68 LYS A CA 1
ATOM 520 C C . LYS A 1 68 ? 11.004 -1.297 6.798 1.00 96.56 68 LYS A C 1
ATOM 522 O O . LYS A 1 68 ? 11.273 -0.122 7.039 1.00 96.56 68 LYS A O 1
ATOM 527 N N . LEU A 1 69 ? 9.769 -1.778 6.859 1.00 94.75 69 LEU A N 1
ATOM 528 C CA . LEU A 1 69 ? 8.577 -1.007 7.199 1.00 94.75 69 LEU A CA 1
ATOM 529 C C . LEU A 1 69 ? 7.932 -1.591 8.449 1.00 94.75 69 LEU A C 1
ATOM 531 O O . LEU A 1 69 ? 7.844 -2.808 8.592 1.00 94.75 69 LEU A O 1
ATOM 535 N N . ARG A 1 70 ? 7.453 -0.727 9.343 1.00 94.50 70 ARG A N 1
ATOM 536 C CA . ARG A 1 70 ? 6.679 -1.166 10.506 1.00 94.50 70 ARG A CA 1
ATOM 537 C C . ARG A 1 70 ? 5.303 -1.665 10.077 1.00 94.50 70 ARG A C 1
ATOM 539 O O . ARG A 1 70 ? 4.680 -1.089 9.181 1.00 94.50 70 ARG A O 1
ATOM 546 N N . VAL A 1 71 ? 4.808 -2.684 10.758 1.00 93.00 71 VAL A N 1
ATOM 547 C CA . VAL A 1 71 ? 3.415 -3.106 10.642 1.00 93.00 71 VAL A CA 1
ATOM 548 C C . VAL A 1 71 ? 2.556 -2.112 11.420 1.00 93.00 71 VAL A C 1
ATOM 550 O O . VAL A 1 71 ? 2.854 -1.758 12.559 1.00 93.00 71 VAL A O 1
ATOM 553 N N . LEU A 1 72 ? 1.502 -1.610 10.780 1.00 92.50 72 LEU A N 1
ATOM 554 C CA . LEU A 1 72 ? 0.570 -0.667 11.387 1.00 92.50 72 LEU A CA 1
ATOM 555 C C . LEU A 1 72 ? -0.624 -1.430 11.974 1.00 92.50 72 LEU A C 1
ATOM 557 O O . LEU A 1 72 ? -1.479 -1.906 11.228 1.00 92.50 72 LEU A O 1
ATOM 561 N N . HIS A 1 73 ? -0.713 -1.505 13.301 1.00 92.88 73 HIS A N 1
ATOM 562 C CA . HIS A 1 73 ? -1.848 -2.120 13.993 1.00 92.88 73 HIS A CA 1
ATOM 563 C C . HIS A 1 73 ? -2.873 -1.058 14.392 1.00 92.88 73 HIS A C 1
ATOM 565 O O . HIS A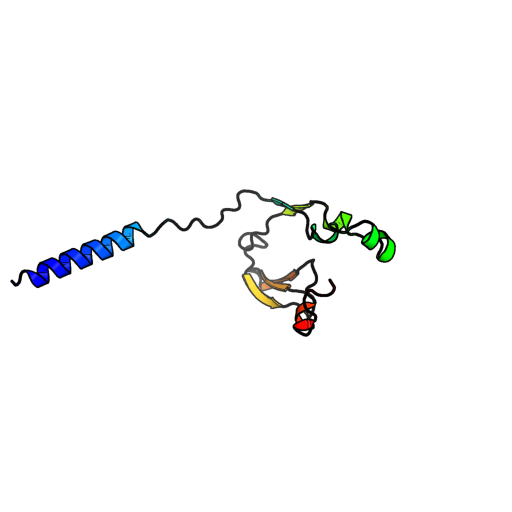 1 73 ? -2.728 -0.423 15.432 1.00 92.88 73 HIS A O 1
ATOM 571 N N . LEU A 1 74 ? -3.932 -0.874 13.595 1.00 94.75 74 LEU A N 1
ATOM 572 C CA . LEU A 1 74 ? -4.927 0.186 13.830 1.00 94.75 74 LEU A CA 1
ATOM 573 C C . LEU A 1 74 ? -5.478 0.201 15.266 1.00 94.75 74 LEU A C 1
ATOM 575 O O . LEU A 1 74 ? -5.643 1.273 15.832 1.00 94.75 74 LEU A O 1
ATOM 579 N N . SER A 1 75 ? -5.690 -0.966 15.878 1.00 94.19 75 SER A N 1
ATOM 580 C CA . SER A 1 75 ? -6.179 -1.088 17.257 1.00 94.19 75 SER A CA 1
ATOM 581 C C . SER A 1 75 ? -5.223 -0.545 18.326 1.00 94.19 75 SER A C 1
ATOM 583 O O . SER A 1 75 ? -5.684 -0.174 19.400 1.00 94.19 75 SER A O 1
ATOM 585 N N . ALA A 1 76 ? -3.917 -0.506 18.057 1.00 93.19 76 ALA A N 1
ATOM 586 C CA . ALA A 1 76 ? -2.897 -0.035 18.996 1.00 93.19 76 ALA A CA 1
ATOM 587 C C . ALA A 1 76 ? -2.452 1.407 18.705 1.00 93.19 76 ALA A C 1
ATOM 589 O O . ALA A 1 76 ? -2.079 2.156 19.608 1.00 93.19 76 ALA A O 1
ATOM 590 N N . GLU A 1 77 ? -2.491 1.819 17.440 1.00 94.81 77 GLU A N 1
ATOM 591 C CA . GLU A 1 77 ? -2.063 3.151 17.024 1.00 94.81 77 GLU A CA 1
ATOM 592 C C . GLU A 1 77 ? -2.979 4.230 17.598 1.00 94.81 77 GLU A C 1
ATOM 594 O O . GLU A 1 77 ? -4.199 4.130 17.500 1.00 94.81 77 GLU A O 1
ATOM 599 N N . LYS A 1 78 ? -2.388 5.285 18.173 1.00 95.88 78 LYS A N 1
ATOM 600 C CA . LYS A 1 78 ? -3.114 6.470 18.672 1.00 95.88 78 LYS A CA 1
ATOM 601 C C . LYS A 1 78 ? -4.280 6.134 19.623 1.00 95.88 78 LYS A C 1
ATOM 603 O O . LYS A 1 78 ? -5.267 6.853 19.668 1.00 95.88 78 LYS A O 1
ATOM 608 N N . GLY A 1 79 ? -4.171 5.043 20.385 1.00 94.75 79 GLY A N 1
ATOM 609 C CA . GLY A 1 79 ? -5.226 4.594 21.304 1.00 94.75 79 GLY A CA 1
ATOM 610 C C . GLY A 1 79 ? -6.372 3.818 20.642 1.00 94.75 79 GLY A C 1
ATOM 611 O O . GLY A 1 79 ? -7.355 3.515 21.310 1.00 94.75 79 GLY A O 1
ATOM 612 N N . GLY A 1 80 ? -6.252 3.483 19.355 1.00 96.75 80 GLY A N 1
ATOM 613 C CA . GLY A 1 80 ? -7.229 2.705 18.598 1.00 96.75 80 GLY A CA 1
ATOM 614 C C . GLY A 1 80 ? -7.858 3.514 17.469 1.00 96.75 80 GLY A C 1
ATOM 615 O O . GLY A 1 80 ? -8.933 4.093 17.623 1.00 96.75 80 GLY A O 1
ATOM 616 N N . LEU A 1 81 ? -7.202 3.516 16.310 1.00 97.81 81 LEU A N 1
ATOM 617 C CA . LEU A 1 81 ? -7.713 4.122 15.086 1.00 97.81 81 LEU A CA 1
ATOM 618 C C . LEU A 1 81 ? -8.898 3.326 14.533 1.00 97.81 81 LEU A C 1
ATOM 620 O O . LEU A 1 81 ? -8.820 2.115 14.313 1.00 97.81 81 LEU A O 1
ATOM 624 N N . LYS A 1 82 ? -9.981 4.039 14.227 1.00 97.19 82 LYS A N 1
ATOM 625 C CA . LYS A 1 82 ? -11.152 3.504 13.525 1.00 97.19 82 LYS A CA 1
ATOM 626 C C . LYS A 1 82 ? -11.205 4.035 12.105 1.00 97.19 82 LYS A C 1
ATOM 628 O O . LYS A 1 82 ? -10.860 5.184 11.853 1.00 97.19 82 LYS A O 1
ATOM 633 N N . ILE A 1 83 ? -11.655 3.195 11.178 1.00 96.81 83 ILE A N 1
ATOM 634 C CA . ILE A 1 83 ? -11.870 3.593 9.787 1.00 96.81 83 ILE A CA 1
ATOM 635 C C . ILE A 1 83 ? -13.132 4.442 9.705 1.00 96.81 83 ILE A C 1
ATOM 637 O O . ILE A 1 83 ? -14.222 3.946 9.967 1.00 96.81 83 ILE A O 1
ATOM 641 N N . ALA A 1 84 ? -12.967 5.704 9.314 1.00 95.88 84 ALA A N 1
ATOM 642 C CA . ALA A 1 84 ? -14.071 6.632 9.116 1.00 95.88 84 ALA A CA 1
ATOM 643 C C . ALA A 1 84 ? -14.555 6.614 7.661 1.00 95.88 84 ALA A C 1
ATOM 645 O O . ALA A 1 84 ? -15.752 6.544 7.397 1.00 95.88 84 ALA A O 1
ATOM 646 N N . GLN A 1 85 ? -13.626 6.661 6.697 1.00 95.38 85 GLN A N 1
ATOM 647 C CA . GLN A 1 85 ? -13.991 6.760 5.284 1.00 95.38 85 GLN A CA 1
ATOM 648 C C . GLN A 1 85 ? -12.898 6.231 4.354 1.00 95.38 85 GLN A C 1
ATOM 650 O O . GLN A 1 85 ? -11.709 6.493 4.549 1.00 95.38 85 GLN A O 1
ATOM 655 N N . LEU A 1 86 ? -13.307 5.571 3.270 1.00 94.19 86 LEU A N 1
ATOM 656 C CA . LEU A 1 86 ? -12.455 5.401 2.096 1.00 94.19 86 LEU A CA 1
ATOM 657 C C . LEU A 1 86 ? -12.427 6.700 1.288 1.00 94.19 86 LEU A C 1
ATOM 659 O O . LEU A 1 86 ? -13.451 7.342 1.068 1.00 94.19 86 LEU A O 1
ATOM 663 N N . GLY A 1 87 ? -11.247 7.076 0.820 1.00 90.62 87 GLY A N 1
ATOM 664 C CA . GLY A 1 87 ? -11.042 8.268 0.018 1.00 90.62 87 GLY A CA 1
ATOM 665 C C . GLY A 1 87 ? -9.965 8.076 -1.039 1.00 90.62 87 GLY A C 1
ATOM 666 O O . GLY A 1 87 ? -9.661 6.968 -1.498 1.00 90.62 87 GLY A O 1
ATOM 667 N N . GLY A 1 88 ? -9.367 9.195 -1.416 1.00 86.50 88 GLY A N 1
ATOM 668 C CA . GLY A 1 88 ? -8.350 9.272 -2.447 1.00 86.50 88 GLY A CA 1
ATOM 669 C C . GLY A 1 88 ? -8.916 9.860 -3.729 1.00 86.50 88 GLY A C 1
ATOM 670 O O . GLY A 1 88 ? -10.126 9.925 -3.934 1.00 86.50 88 GLY A O 1
ATOM 671 N N . GLY A 1 89 ? -8.017 10.353 -4.571 1.00 84.50 89 GLY A N 1
ATOM 672 C CA . GLY A 1 89 ? -8.392 10.991 -5.820 1.00 84.50 89 GLY A CA 1
ATOM 673 C C . GLY A 1 89 ? -8.442 10.006 -6.980 1.00 84.50 89 GLY A C 1
ATOM 674 O O . GLY A 1 89 ? -8.596 8.789 -6.845 1.00 84.50 89 GLY A O 1
ATOM 675 N N . MET A 1 90 ? -8.216 10.560 -8.161 1.00 79.06 90 MET A N 1
ATOM 676 C CA . MET A 1 90 ? -8.245 9.811 -9.414 1.00 79.06 90 MET A CA 1
ATOM 677 C C . MET A 1 90 ? -7.000 8.933 -9.619 1.00 79.06 90 MET A C 1
ATOM 679 O O . MET A 1 90 ? -6.968 8.140 -10.545 1.00 79.06 90 MET A O 1
ATOM 683 N N . GLN A 1 91 ? -5.980 9.100 -8.775 1.00 83.69 91 GLN A N 1
ATOM 684 C CA . GLN A 1 91 ? -4.671 8.445 -8.880 1.00 83.69 91 GLN A CA 1
ATOM 685 C C . GLN A 1 91 ? -4.192 7.869 -7.544 1.00 83.69 91 GLN A C 1
ATOM 687 O O . GLN A 1 91 ? -3.128 7.269 -7.476 1.00 83.69 91 GLN A O 1
ATOM 692 N N . THR A 1 92 ? -4.923 8.085 -6.452 1.00 88.75 92 THR A N 1
ATOM 693 C CA . THR A 1 92 ? -4.499 7.707 -5.100 1.00 88.75 92 THR A CA 1
ATOM 694 C C . THR A 1 92 ? -5.658 7.056 -4.368 1.00 88.75 92 THR A C 1
ATOM 696 O O . THR A 1 92 ? -6.819 7.380 -4.617 1.00 88.75 92 THR A O 1
ATOM 699 N N . LYS A 1 93 ? -5.347 6.145 -3.447 1.00 91.81 93 LYS A N 1
ATOM 700 C CA . LYS A 1 93 ? -6.317 5.615 -2.485 1.00 91.81 93 LYS A CA 1
ATOM 701 C C . LYS A 1 93 ? -5.928 6.147 -1.113 1.00 91.81 93 LYS A C 1
ATOM 703 O O . LYS A 1 93 ? -4.740 6.155 -0.777 1.00 91.81 93 LYS A O 1
ATOM 708 N N . SER A 1 94 ? -6.899 6.622 -0.346 1.00 94.31 94 SER A N 1
ATOM 709 C CA . SER A 1 94 ? -6.670 7.033 1.035 1.00 94.31 94 SER A CA 1
ATOM 710 C C . SER A 1 94 ? -7.703 6.429 1.972 1.00 94.31 94 SER A C 1
ATOM 712 O O . SER A 1 94 ? -8.780 6.017 1.550 1.00 94.31 94 SER A O 1
ATOM 714 N N . LEU A 1 95 ? -7.349 6.370 3.245 1.00 96.06 95 LEU A N 1
ATOM 715 C CA . LEU A 1 95 ? -8.189 5.906 4.332 1.00 96.06 95 LEU A CA 1
ATOM 716 C C . LEU A 1 95 ? -8.193 7.010 5.384 1.00 96.06 95 LEU A C 1
ATOM 718 O O . LEU A 1 95 ? -7.133 7.345 5.917 1.00 96.06 95 LEU A O 1
ATOM 722 N N . ARG A 1 96 ? -9.357 7.610 5.628 1.00 97.12 96 ARG A N 1
ATOM 723 C CA . ARG A 1 96 ? -9.550 8.523 6.755 1.00 97.12 96 ARG A CA 1
ATOM 724 C C . ARG A 1 96 ? -9.820 7.698 7.999 1.00 97.12 96 ARG A C 1
ATOM 726 O O . ARG A 1 96 ? -10.619 6.758 7.966 1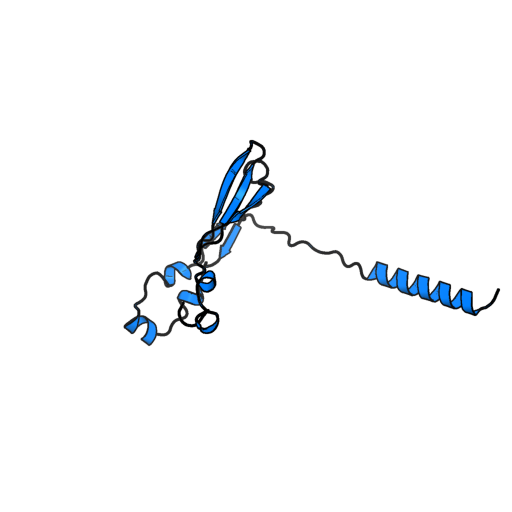.00 97.12 96 ARG A O 1
ATOM 733 N N . LEU A 1 97 ? -9.142 8.060 9.070 1.00 97.75 97 LEU A N 1
ATOM 734 C CA . LEU A 1 97 ? -9.180 7.382 10.349 1.00 97.75 97 LEU A CA 1
ATOM 735 C C . LEU A 1 97 ? -9.494 8.404 11.436 1.00 97.75 97 LEU A C 1
ATOM 737 O O . LEU A 1 97 ? -9.121 9.565 11.304 1.00 97.75 97 LEU A O 1
ATOM 741 N N . SER A 1 98 ? -10.119 7.961 12.514 1.00 98.00 98 SER A N 1
ATOM 742 C CA . SER A 1 98 ? -10.333 8.764 13.717 1.00 98.00 98 SER A CA 1
ATOM 743 C C . SER A 1 98 ? -9.770 8.030 14.925 1.00 98.00 98 SER A C 1
ATOM 745 O O . SER A 1 98 ? -9.969 6.816 15.047 1.00 98.00 98 SER A O 1
ATOM 747 N N . ASP A 1 99 ? -9.100 8.746 15.817 1.00 97.69 99 ASP A N 1
ATOM 748 C CA . ASP A 1 99 ? -8.712 8.209 17.121 1.00 97.69 99 ASP A CA 1
ATOM 749 C C . ASP A 1 99 ? -9.817 8.426 18.182 1.00 97.69 99 ASP A C 1
ATOM 751 O O . ASP A 1 99 ? -10.822 9.092 17.902 1.00 97.69 99 ASP A O 1
ATOM 755 N N . PRO A 1 100 ? -9.690 7.859 19.399 1.00 97.75 100 PRO A N 1
ATOM 756 C CA . PRO A 1 100 ? -10.710 7.996 20.441 1.00 97.75 100 PRO A CA 1
ATOM 757 C C . PRO A 1 100 ? -10.930 9.428 20.943 1.00 97.75 100 PRO A C 1
ATOM 759 O O . PRO A 1 100 ? -11.953 9.691 21.570 1.00 97.75 100 PRO A O 1
ATOM 762 N N . THR A 1 101 ? -9.994 10.347 20.684 1.00 97.44 101 THR A N 1
ATOM 763 C CA . THR A 1 101 ? -10.123 11.767 21.048 1.00 97.44 101 THR A CA 1
ATOM 764 C C . THR A 1 101 ? -10.920 12.564 20.012 1.00 97.44 101 THR A C 1
ATOM 766 O O . THR A 1 101 ? -11.255 13.721 20.250 1.00 97.44 101 THR A O 1
ATOM 769 N N . GLY A 1 102 ? -11.252 11.942 18.874 1.00 95.56 102 GLY A N 1
ATOM 770 C CA . GLY A 1 102 ? -11.937 12.572 17.747 1.00 95.56 102 GLY A CA 1
ATOM 771 C C . GLY A 1 102 ? -10.991 13.218 16.732 1.00 95.56 102 GLY A C 1
ATOM 772 O O . GLY A 1 102 ? -11.464 13.800 15.759 1.00 95.56 102 GLY A O 1
ATOM 773 N N . GLN A 1 103 ? -9.671 13.107 16.912 1.00 97.50 103 GLN A N 1
ATOM 774 C CA . GLN A 1 103 ? -8.702 13.625 15.953 1.00 97.50 103 GLN A CA 1
ATOM 775 C C . GLN A 1 103 ? -8.658 12.736 14.702 1.00 97.50 103 GLN A C 1
ATOM 777 O O . GLN A 1 103 ? -8.584 11.504 14.774 1.00 97.50 103 GLN A O 1
ATOM 782 N N . GLU A 1 104 ? -8.684 13.380 13.535 1.00 96.94 104 GLU A N 1
ATOM 783 C CA . GLU A 1 104 ? -8.635 12.706 12.241 1.00 96.94 104 GLU A CA 1
ATOM 784 C C . GLU A 1 104 ? -7.204 12.497 11.739 1.00 96.94 104 GLU A C 1
ATOM 786 O O . GLU A 1 104 ? -6.324 13.347 11.900 1.00 96.94 104 GLU A O 1
ATOM 791 N N . TRP A 1 105 ? -7.002 11.371 11.059 1.00 97.31 105 TRP A N 1
ATOM 792 C CA . TRP A 1 105 ? -5.749 10.937 10.456 1.00 97.31 105 TRP A CA 1
ATOM 793 C C . TRP A 1 105 ? -5.997 10.419 9.039 1.00 97.31 105 TRP A C 1
ATOM 795 O O . TRP A 1 105 ? -7.083 9.940 8.711 1.00 97.31 105 TRP A O 1
ATOM 805 N N . VAL A 1 106 ? -4.974 10.466 8.182 1.00 95.50 106 VAL A N 1
ATOM 806 C CA . VAL A 1 106 ? -5.077 9.975 6.802 1.00 95.50 106 VAL A CA 1
ATOM 807 C C . VAL A 1 106 ? -3.917 9.047 6.470 1.00 95.50 106 VAL A C 1
ATOM 809 O 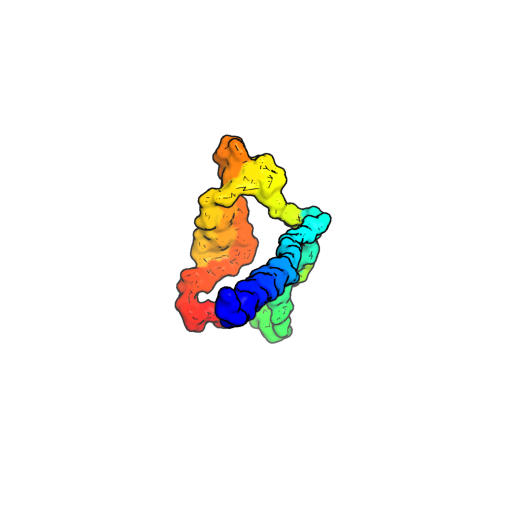O . VAL A 1 106 ? -2.756 9.448 6.508 1.00 95.50 106 VAL A O 1
ATOM 812 N N . LEU A 1 107 ? -4.243 7.823 6.057 1.00 95.25 107 LEU A N 1
ATOM 813 C CA . LEU A 1 107 ? -3.316 6.938 5.353 1.00 95.25 107 LEU A CA 1
ATOM 814 C C . LEU A 1 107 ? -3.533 7.066 3.850 1.00 95.25 107 LEU A C 1
ATOM 816 O O . LEU A 1 107 ? -4.666 7.172 3.385 1.00 95.25 107 LEU A O 1
ATOM 820 N N . ARG A 1 108 ? -2.455 7.027 3.067 1.00 93.94 108 ARG A N 1
ATOM 821 C CA . ARG A 1 108 ? -2.513 7.126 1.604 1.00 93.94 108 ARG A CA 1
ATOM 822 C C . ARG A 1 108 ? -1.536 6.156 0.959 1.00 93.94 108 ARG A C 1
ATOM 824 O O . ARG A 1 108 ? -0.444 5.940 1.473 1.00 93.94 108 ARG A O 1
ATOM 831 N N . THR A 1 109 ? -1.908 5.622 -0.201 1.00 92.25 109 THR A N 1
ATOM 832 C CA . THR A 1 109 ? -1.004 4.805 -1.013 1.00 92.25 109 THR A CA 1
ATOM 833 C C . THR A 1 109 ? 0.191 5.606 -1.522 1.00 92.25 109 THR A C 1
ATOM 835 O O . THR A 1 109 ? 0.056 6.759 -1.949 1.00 92.25 109 THR A O 1
ATOM 838 N N . LEU A 1 110 ? 1.359 4.961 -1.526 1.00 90.69 110 LEU A N 1
ATOM 839 C CA . LEU A 1 110 ? 2.560 5.488 -2.169 1.00 90.69 110 LEU A CA 1
ATOM 840 C C . LEU A 1 110 ? 2.466 5.364 -3.698 1.00 90.69 110 LEU A C 1
ATOM 842 O O . LEU A 1 110 ? 2.711 6.335 -4.411 1.00 90.69 110 LEU A O 1
ATOM 846 N N . GLN A 1 111 ? 2.049 4.191 -4.188 1.00 89.38 111 GLN A N 1
ATOM 847 C CA . GLN A 1 111 ? 1.812 3.944 -5.611 1.00 89.38 111 GLN A CA 1
ATOM 848 C C . GLN A 1 111 ? 0.593 4.717 -6.136 1.00 89.38 111 GLN A C 1
ATOM 850 O O . GLN A 1 111 ? -0.390 4.935 -5.408 1.00 89.38 111 GLN A O 1
ATOM 855 N N . LYS A 1 112 ? 0.678 5.116 -7.411 1.00 88.31 112 LYS A N 1
ATOM 856 C CA . LYS A 1 112 ? -0.405 5.769 -8.148 1.00 88.31 112 LYS A CA 1
ATOM 857 C C . LYS A 1 112 ? -1.207 4.738 -8.941 1.00 88.31 112 LYS A C 1
ATOM 859 O O . LYS A 1 112 ? -0.637 3.793 -9.463 1.00 88.31 112 LYS A O 1
ATOM 864 N N . TYR A 1 113 ? -2.516 4.952 -9.034 1.00 84.81 113 TYR A N 1
ATOM 865 C CA . TYR A 1 113 ? -3.466 4.053 -9.695 1.00 84.81 113 TYR A CA 1
ATOM 866 C C . TYR A 1 113 ? -4.278 4.815 -10.753 1.00 84.81 113 TYR A C 1
ATOM 868 O O . TYR A 1 113 ? -5.383 5.277 -10.444 1.00 84.81 113 TYR A O 1
ATOM 876 N N . PRO A 1 114 ? -3.738 4.997 -11.973 1.00 78.44 114 PRO A N 1
ATOM 877 C CA . PRO A 1 114 ? -4.384 5.787 -13.020 1.00 78.44 114 PRO A CA 1
ATOM 878 C C . PRO A 1 114 ? -5.619 5.163 -13.641 1.00 78.44 114 PRO A C 1
ATOM 880 O O . PRO A 1 114 ? -6.433 5.876 -14.230 1.00 78.44 114 PRO A O 1
ATOM 883 N N . ASP A 1 115 ? -5.791 3.864 -13.446 1.00 77.94 115 ASP A N 1
ATOM 884 C CA . ASP A 1 115 ? -6.819 3.033 -14.067 1.00 77.94 115 ASP A CA 1
ATOM 885 C C . ASP A 1 115 ? -8.239 3.560 -13.839 1.00 77.94 115 ASP A C 1
ATOM 887 O O . ASP A 1 115 ? -9.123 3.330 -14.654 1.00 77.94 115 ASP A O 1
ATOM 891 N N . ARG A 1 116 ? -8.472 4.325 -12.763 1.00 74.56 116 ARG A N 1
ATOM 892 C CA . ARG A 1 116 ? -9.776 4.950 -12.482 1.00 74.56 116 ARG A CA 1
ATOM 893 C C . ARG A 1 116 ? -10.225 5.949 -13.555 1.00 74.56 116 ARG A C 1
ATOM 895 O O . ARG A 1 116 ? -11.417 6.220 -13.635 1.00 74.56 116 ARG A O 1
ATOM 902 N N . LYS A 1 117 ? -9.298 6.529 -14.328 1.00 77.69 117 LYS A N 1
ATOM 903 C CA . LYS A 1 117 ? -9.610 7.461 -15.430 1.00 77.69 117 LYS A CA 1
ATOM 904 C C . LYS A 1 117 ? -9.521 6.834 -16.812 1.00 77.69 117 LYS A C 1
ATOM 906 O O . LYS A 1 117 ? -9.998 7.439 -17.768 1.00 77.69 117 LYS A O 1
ATOM 911 N N . LEU A 1 118 ? -8.814 5.718 -16.935 1.00 80.25 118 LEU A N 1
ATOM 912 C CA . LEU A 1 118 ? -8.499 5.160 -18.236 1.00 80.25 118 LEU A CA 1
ATOM 913 C C . LEU A 1 118 ? -9.697 4.349 -18.746 1.00 80.25 118 LEU A C 1
ATOM 915 O O . LEU A 1 118 ? -10.255 3.557 -17.981 1.00 80.25 118 LEU A O 1
ATOM 919 N N . PRO A 1 119 ? -10.086 4.523 -20.022 1.00 82.94 119 PRO A N 1
ATOM 920 C CA . PRO A 1 119 ? -10.944 3.574 -20.720 1.00 82.94 119 PRO A CA 1
ATOM 921 C C . PRO A 1 119 ? -10.403 2.148 -20.575 1.00 82.94 119 PRO A C 1
ATOM 923 O O . PRO A 1 119 ? -9.189 1.958 -20.489 1.00 82.94 119 PRO A O 1
ATOM 926 N N . ASP A 1 120 ? -11.281 1.144 -20.562 1.00 83.69 120 ASP A N 1
ATOM 927 C CA . ASP A 1 120 ? -10.880 -0.245 -20.295 1.00 83.69 120 ASP A CA 1
ATOM 928 C C . ASP A 1 120 ? -9.794 -0.753 -21.254 1.00 83.69 120 ASP A C 1
ATOM 930 O O . ASP A 1 120 ? -8.886 -1.461 -20.830 1.00 83.69 120 ASP A O 1
ATOM 934 N N . ASN A 1 121 ? -9.814 -0.310 -22.514 1.00 85.94 121 ASN A N 1
ATOM 935 C CA . ASN A 1 121 ? -8.814 -0.657 -23.528 1.00 85.94 121 ASN A CA 1
ATOM 936 C C . ASN A 1 121 ? -7.437 0.004 -23.321 1.00 85.94 121 ASN A C 1
ATOM 938 O O . ASN A 1 121 ? -6.493 -0.332 -24.031 1.00 85.94 121 ASN A O 1
ATOM 942 N N . LEU A 1 122 ? -7.319 0.960 -22.395 1.00 80.88 122 LEU A N 1
ATOM 943 C CA . LEU A 1 122 ? -6.069 1.646 -22.055 1.00 80.88 122 LEU A CA 1
ATOM 944 C C . LEU A 1 122 ? -5.558 1.300 -20.653 1.00 80.88 122 LEU A C 1
ATOM 946 O O . LEU A 1 122 ? -4.477 1.740 -20.263 1.00 80.88 122 LEU A O 1
ATOM 950 N N . LYS A 1 123 ? -6.306 0.511 -19.880 1.00 80.06 123 LYS A N 1
ATOM 951 C CA . LYS A 1 123 ? -5.807 -0.005 -18.606 1.00 80.06 123 LYS A CA 1
ATOM 952 C C . LYS A 1 123 ? -4.657 -0.968 -18.895 1.00 80.06 123 LYS A C 1
ATOM 954 O O . LYS A 1 123 ? -4.767 -1.828 -19.760 1.00 80.06 123 LYS A O 1
ATOM 959 N N . GLN A 1 124 ? -3.555 -0.814 -18.164 1.00 72.38 124 GLN A N 1
ATOM 960 C CA . GLN A 1 124 ? -2.378 -1.691 -18.242 1.00 72.38 124 GLN A CA 1
ATOM 961 C C . GLN A 1 124 ? -1.630 -1.708 -19.594 1.00 72.38 124 GLN A C 1
ATOM 963 O O . GLN A 1 124 ? -0.762 -2.556 -19.784 1.00 72.38 124 GLN A O 1
ATOM 968 N N . THR A 1 125 ? -1.917 -0.794 -20.530 1.00 70.00 125 THR A N 1
ATOM 969 C CA . THR A 1 125 ? -1.210 -0.736 -21.826 1.00 70.00 125 THR A CA 1
ATOM 970 C C . THR A 1 125 ? 0.066 0.099 -21.778 1.00 70.00 125 THR A C 1
ATOM 972 O O . THR A 1 125 ? 1.033 -0.232 -22.459 1.00 70.00 125 THR A O 1
ATOM 975 N N . ILE A 1 126 ? 0.092 1.162 -20.966 1.00 57.97 126 ILE A N 1
ATOM 976 C CA . ILE A 1 126 ? 1.289 1.967 -20.697 1.00 57.97 126 ILE A CA 1
ATOM 977 C C . ILE A 1 126 ? 1.267 2.395 -19.224 1.00 57.97 126 ILE A C 1
ATOM 979 O O . ILE A 1 126 ? 0.584 3.354 -18.858 1.00 57.97 126 ILE A O 1
ATOM 983 N N . ALA A 1 127 ? 2.002 1.668 -18.383 1.00 50.59 127 ALA A N 1
ATOM 984 C CA . ALA A 1 127 ? 2.377 2.052 -17.022 1.00 50.59 127 ALA A CA 1
ATOM 985 C C . ALA A 1 127 ? 3.656 1.309 -16.621 1.00 50.59 127 ALA A C 1
ATOM 987 O O . ALA A 1 127 ? 3.722 0.087 -16.885 1.00 50.59 127 ALA A O 1
#

Foldseek 3Di:
DDVVVVVVVVVVCVVVVVVVVPPDPPDDDDPPDQKDWDQQCLVLQPDDPVCCVVVNRPCNVVSNHTDIDGDDDQCPPLVHWDFDDWDDDQFKTKTWIAHPVRDIDIDIDPGTDNVSPDDPVPPPPDD

pLDDT: mean 85.73, std 12.01, range [50.59, 98.0]

Radius of gyration: 25.91 Å; Cα contacts (8 Å, |Δi|>4): 133; chains: 1; bounding box: 62×61×46 Å